Protein AF-A0A4Y7RR50-F1 (afdb_monomer)

pLDDT: mean 93.57, std 5.62, range [57.53, 97.69]

Radius of gyration: 21.19 Å; Cα contacts (8 Å, |Δi|>4): 27; chains: 1; bounding box: 46×27×54 Å

Solvent-accessible surface area (backbone atoms only — not comparable to full-atom values): 5113 Å² total; per-residue (Å²): 108,70,69,60,52,55,50,51,51,50,47,50,53,51,37,50,54,45,50,73,63,62,82,54,62,55,67,60,47,53,51,50,42,52,48,54,43,44,76,69,63,77,46,53,72,68,57,56,58,70,69,56,62,60,66,60,52,50,49,54,50,51,50,51,52,53,52,51,52,40,57,75,72,41,51,60,61,53,50,52,52,52,52,56,54,64,73,74,108

Mean predicted aligned error: 5.26 Å

InterPro domains:
  IPR004680 Citrate transporter-like domain [PF03600] (16-87)
  IPR051475 Diverse Ion Transporter [PTHR43568] (2-87)

Sequence (89 aa):
MTYQVVFASAVFLGTYLLLIADKIHRTVVALCGAMLILLAGIITQERAVSAIDFNTIGLLIGMMVIVGITRHTGVFEYLAIIISRLWRQ

Foldseek 3Di:
DVVLVVVLVVLVVVLVVCCVVVPDDNVVSVVVSVVVNPVVVSDDPVRVVVPDDPVVVVVVVVVCVVVVVCVVVCVVVVVVVVVVVVVVD

Organism: NCBI:txid258475

Structure (mmCIF, N/CA/C/O backbone):
data_AF-A0A4Y7RR50-F1
#
_entry.id   AF-A0A4Y7RR50-F1
#
loop_
_atom_site.group_PDB
_atom_site.id
_atom_site.type_symbol
_atom_site.label_atom_id
_atom_site.label_alt_id
_atom_site.label_comp_id
_atom_site.label_asym_id
_atom_site.label_entity_id
_atom_site.label_seq_id
_atom_site.pdbx_PDB_ins_code
_atom_site.Cartn_x
_atom_site.Cartn_y
_atom_site.Cartn_z
_atom_site.occupancy
_atom_site.B_iso_or_equiv
_atom_site.auth_seq_id
_atom_site.auth_comp_id
_atom_site.auth_asym_id
_atom_site.auth_atom_id
_atom_site.pdbx_PDB_model_num
ATOM 1 N N . MET A 1 1 ? 13.936 5.398 -23.758 1.00 65.50 1 MET A N 1
ATOM 2 C CA . MET A 1 1 ? 13.210 6.449 -23.015 1.00 65.50 1 MET A CA 1
ATOM 3 C C . MET A 1 1 ? 11.755 6.557 -23.453 1.00 65.50 1 MET A C 1
ATOM 5 O O . MET A 1 1 ? 10.907 6.145 -22.679 1.00 65.50 1 MET A O 1
ATOM 9 N N . THR A 1 2 ? 11.430 6.972 -24.684 1.00 85.62 2 THR A N 1
ATOM 10 C CA . THR A 1 2 ? 10.022 7.128 -25.123 1.00 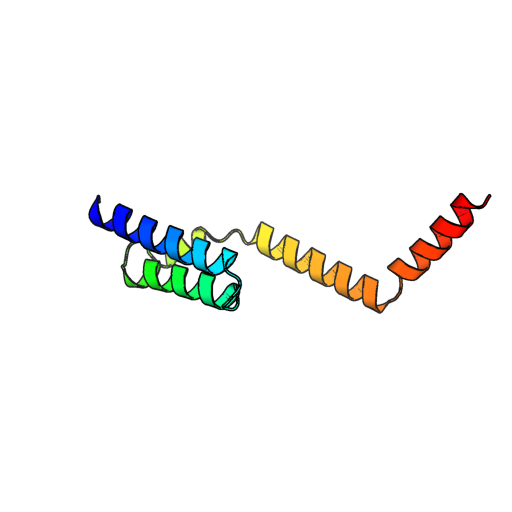85.62 2 THR A CA 1
ATOM 11 C C . THR A 1 2 ? 9.183 5.851 -24.995 1.00 85.62 2 THR A C 1
ATOM 13 O O . THR A 1 2 ? 8.09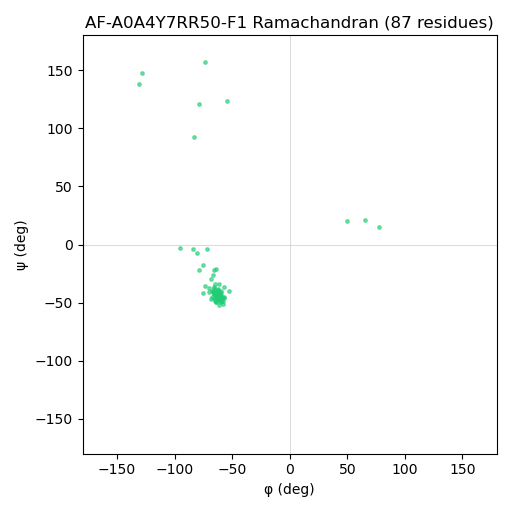2 5.894 -24.440 1.00 85.62 2 THR A O 1
ATOM 16 N N . TYR A 1 3 ? 9.708 4.694 -25.415 1.00 88.38 3 TYR A N 1
ATOM 17 C CA . TYR A 1 3 ? 8.983 3.417 -25.327 1.00 88.38 3 TYR A CA 1
ATOM 18 C C . TYR A 1 3 ? 8.655 2.991 -23.888 1.00 88.38 3 TYR A C 1
ATOM 20 O O . TYR A 1 3 ? 7.558 2.508 -23.625 1.00 88.38 3 TYR A O 1
ATOM 28 N N . GLN A 1 4 ? 9.580 3.215 -22.949 1.00 90.94 4 GLN A N 1
ATOM 29 C CA . GLN A 1 4 ? 9.362 2.913 -21.529 1.00 90.94 4 GLN A CA 1
ATOM 30 C C . GLN A 1 4 ? 8.291 3.823 -20.929 1.00 90.94 4 GLN A C 1
ATOM 32 O O . GLN A 1 4 ? 7.453 3.346 -20.172 1.00 90.94 4 GLN A O 1
ATOM 37 N N . VAL A 1 5 ? 8.286 5.109 -21.299 1.00 92.62 5 VAL A N 1
ATOM 38 C CA . VAL A 1 5 ? 7.266 6.066 -20.850 1.00 92.62 5 VAL A CA 1
ATOM 39 C C . VAL A 1 5 ? 5.891 5.663 -21.374 1.00 92.62 5 VAL A C 1
ATOM 41 O O . VAL A 1 5 ? 4.965 5.538 -20.583 1.00 92.62 5 VAL A O 1
ATOM 44 N N 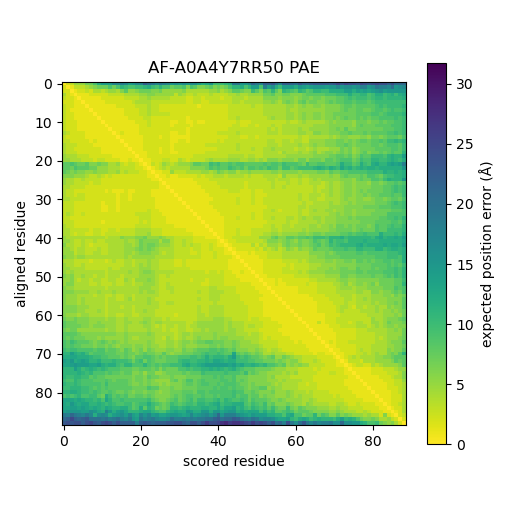. VAL A 1 6 ? 5.762 5.379 -22.674 1.00 94.94 6 VAL A N 1
ATOM 45 C CA . VAL A 1 6 ? 4.481 4.963 -23.273 1.00 94.94 6 VAL A CA 1
ATOM 46 C C . VAL A 1 6 ? 3.954 3.687 -22.616 1.00 94.94 6 VAL A C 1
ATOM 48 O O . VAL A 1 6 ? 2.781 3.627 -22.250 1.00 94.94 6 VAL A O 1
ATOM 51 N N . PHE A 1 7 ? 4.814 2.686 -22.408 1.00 94.75 7 PHE A N 1
ATOM 52 C CA . PHE A 1 7 ? 4.420 1.446 -21.744 1.00 94.75 7 PHE A CA 1
ATOM 53 C C . PHE A 1 7 ? 4.009 1.676 -20.283 1.00 94.75 7 PHE A C 1
ATOM 55 O O . PHE A 1 7 ? 2.946 1.220 -19.869 1.00 94.75 7 PHE A O 1
ATOM 62 N N . ALA A 1 8 ? 4.806 2.418 -19.508 1.00 94.38 8 ALA A N 1
ATOM 63 C CA . ALA A 1 8 ? 4.493 2.720 -18.113 1.00 94.38 8 ALA A CA 1
ATOM 64 C C . ALA A 1 8 ? 3.174 3.495 -17.982 1.00 94.38 8 ALA A C 1
ATOM 66 O O . ALA A 1 8 ? 2.347 3.164 -17.134 1.00 94.38 8 ALA A O 1
ATOM 67 N N . SER A 1 9 ? 2.938 4.478 -18.855 1.00 95.50 9 SER A N 1
ATOM 68 C CA . SER A 1 9 ? 1.680 5.222 -18.909 1.00 95.50 9 SER A CA 1
ATOM 69 C C . SER A 1 9 ? 0.495 4.325 -19.270 1.00 95.50 9 SER A C 1
ATOM 71 O O . SER A 1 9 ? -0.558 4.444 -18.648 1.00 95.50 9 SER A O 1
ATOM 73 N N . ALA A 1 10 ? 0.656 3.397 -20.218 1.00 96.56 10 ALA A N 1
ATOM 74 C CA . ALA A 1 10 ? -0.396 2.447 -20.578 1.00 96.56 10 ALA A CA 1
ATOM 75 C C . ALA A 1 10 ? -0.754 1.517 -19.406 1.00 96.56 10 ALA A C 1
ATOM 77 O O . ALA A 1 10 ? -1.934 1.344 -19.099 1.00 96.56 10 ALA A O 1
ATOM 78 N N . VAL A 1 11 ? 0.249 0.972 -18.707 1.00 96.44 11 VAL A N 1
ATOM 79 C CA . VAL A 1 11 ? 0.037 0.131 -17.516 1.00 96.44 11 VAL A CA 1
ATOM 80 C C . VAL A 1 11 ? -0.615 0.931 -16.389 1.00 96.44 11 VAL A C 1
ATOM 82 O O . VAL A 1 11 ? -1.544 0.437 -15.752 1.00 96.44 11 VAL A O 1
ATOM 85 N N . PHE A 1 12 ? -0.183 2.173 -16.160 1.00 96.00 12 PHE A N 1
ATOM 86 C CA . PHE A 1 12 ? -0.759 3.051 -15.143 1.00 96.00 12 PHE A CA 1
ATOM 87 C C . PHE A 1 12 ? -2.239 3.343 -15.413 1.00 96.00 12 PHE A C 1
ATOM 89 O O . PHE A 1 12 ? -3.082 3.106 -14.547 1.00 96.00 12 PHE A O 1
ATOM 96 N N . LEU A 1 13 ? -2.571 3.788 -16.629 1.00 97.69 13 LEU A N 1
ATOM 97 C CA . LEU A 1 13 ? -3.952 4.070 -17.021 1.00 97.69 13 LEU A CA 1
ATOM 98 C C . LEU A 1 13 ? -4.813 2.805 -16.973 1.00 97.69 13 LEU A C 1
ATOM 100 O O . LEU A 1 13 ? -5.912 2.843 -16.429 1.00 97.69 13 LEU A O 1
ATOM 104 N N . GLY A 1 14 ? -4.306 1.673 -17.468 1.00 97.12 14 GLY A N 1
ATOM 105 C CA . GLY A 1 14 ? -5.009 0.392 -17.407 1.00 97.12 14 GLY A CA 1
ATOM 106 C C . GLY A 1 14 ? -5.300 -0.049 -15.971 1.00 97.12 14 GLY A C 1
ATOM 107 O O . GLY A 1 14 ? -6.435 -0.392 -15.647 1.00 97.12 14 GLY A O 1
ATOM 108 N N . THR A 1 15 ? -4.305 0.033 -15.085 1.00 96.38 15 THR A N 1
ATOM 109 C CA . THR A 1 15 ? -4.460 -0.288 -13.656 1.00 96.38 15 THR A CA 1
ATOM 110 C C . THR A 1 15 ? -5.496 0.629 -13.005 1.00 96.38 15 THR A C 1
ATOM 112 O O . THR A 1 15 ? -6.378 0.155 -12.294 1.00 96.38 15 THR A O 1
ATOM 115 N N . TYR A 1 16 ? -5.444 1.933 -13.285 1.00 96.25 16 TYR A N 1
ATOM 116 C CA . TYR A 1 16 ? -6.377 2.910 -12.724 1.00 96.25 16 TYR A CA 1
ATOM 117 C C . TYR A 1 16 ? -7.819 2.702 -13.213 1.00 96.25 16 TYR A C 1
ATOM 119 O O . TYR A 1 16 ? -8.752 2.722 -12.411 1.00 96.25 16 TYR A O 1
ATOM 127 N N . LEU A 1 17 ? -8.008 2.418 -14.505 1.00 97.19 17 LEU A N 1
ATOM 128 C CA . LEU A 1 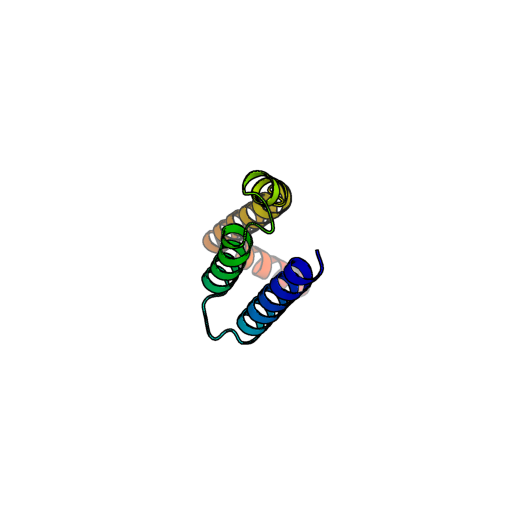17 ? -9.320 2.079 -15.064 1.00 97.19 17 LEU A CA 1
ATOM 129 C C . LEU A 1 17 ? -9.897 0.812 -14.421 1.00 97.19 17 LEU A C 1
ATOM 131 O O . LEU A 1 17 ? -11.081 0.783 -14.092 1.00 97.19 17 LEU A O 1
ATOM 135 N N . LEU A 1 18 ? -9.071 -0.214 -14.195 1.00 96.19 18 LEU A N 1
ATOM 136 C CA . LEU A 1 18 ? -9.492 -1.437 -13.509 1.00 96.19 18 LEU A CA 1
ATOM 137 C C . LEU A 1 18 ? -9.853 -1.191 -12.036 1.00 96.19 18 LEU A C 1
ATOM 139 O O . LEU A 1 18 ? -10.811 -1.789 -11.549 1.00 96.19 18 LEU A O 1
ATOM 143 N N . LEU A 1 19 ? -9.133 -0.301 -11.342 1.00 95.38 19 LEU A N 1
ATOM 144 C CA . LEU A 1 19 ? -9.457 0.098 -9.968 1.00 95.38 19 LEU A CA 1
ATOM 145 C C . LEU A 1 19 ? -10.802 0.828 -9.883 1.00 95.38 19 LEU A C 1
ATOM 147 O O . LEU A 1 19 ? -11.580 0.549 -8.976 1.00 95.38 19 LEU A O 1
ATOM 151 N N . ILE A 1 20 ? -11.089 1.734 -10.824 1.00 96.31 20 ILE A N 1
ATOM 152 C CA . ILE A 1 20 ? -12.368 2.462 -10.868 1.00 96.31 20 ILE A CA 1
ATOM 153 C C . ILE A 1 20 ? -13.520 1.536 -11.259 1.00 96.31 20 ILE A C 1
ATOM 155 O O . ILE A 1 20 ? -14.623 1.676 -10.738 1.00 96.31 20 ILE A O 1
ATOM 159 N N . ALA A 1 21 ? -13.278 0.589 -12.168 1.00 95.38 21 ALA A N 1
ATOM 160 C CA . ALA A 1 21 ? -14.299 -0.354 -12.605 1.00 95.38 21 ALA A CA 1
ATOM 161 C C . ALA A 1 21 ? -14.784 -1.283 -11.475 1.00 95.38 21 ALA A C 1
ATOM 163 O O . ALA A 1 21 ? -15.852 -1.874 -11.617 1.00 95.38 21 ALA A O 1
ATOM 164 N N . ASP A 1 22 ? -13.993 -1.448 -10.407 1.00 92.12 22 ASP A N 1
ATOM 165 C CA . ASP A 1 22 ? -14.269 -2.257 -9.204 1.00 92.12 22 ASP A CA 1
ATOM 166 C C . ASP A 1 22 ? -14.738 -3.701 -9.490 1.00 92.12 22 ASP A C 1
ATOM 168 O O . ASP A 1 22 ? -15.330 -4.369 -8.646 1.00 92.12 22 ASP A O 1
ATOM 172 N N . LYS A 1 23 ? -14.461 -4.213 -10.700 1.00 91.56 23 LYS A N 1
ATOM 173 C CA . LYS A 1 23 ? -14.825 -5.576 -11.126 1.00 91.56 23 LYS A CA 1
ATOM 174 C C . LYS A 1 23 ? -13.882 -6.645 -10.580 1.00 91.56 23 LYS A C 1
ATOM 176 O O . LYS A 1 23 ? -14.240 -7.818 -10.551 1.00 91.56 23 LYS A O 1
ATOM 181 N N . ILE A 1 24 ? -12.663 -6.258 -10.211 1.00 93.44 24 ILE A N 1
ATOM 182 C CA . ILE A 1 24 ? -11.602 -7.140 -9.714 1.00 93.44 24 ILE A CA 1
ATOM 183 C C . ILE A 1 24 ? -11.094 -6.561 -8.393 1.00 93.44 24 ILE A C 1
ATOM 185 O O . ILE A 1 24 ? -11.066 -5.345 -8.212 1.00 93.44 24 ILE A O 1
ATOM 189 N N . HIS A 1 25 ? -10.666 -7.427 -7.472 1.00 95.56 25 HIS A N 1
ATOM 190 C CA . HIS A 1 25 ? -10.145 -7.013 -6.172 1.00 95.56 25 HIS A CA 1
ATOM 191 C C . HIS A 1 25 ? -8.993 -6.009 -6.326 1.00 95.56 25 HIS A C 1
ATOM 193 O O . HIS A 1 25 ? -7.970 -6.309 -6.947 1.00 95.56 25 HIS A O 1
ATOM 199 N N . ARG A 1 26 ? -9.138 -4.830 -5.712 1.00 95.00 26 ARG A N 1
ATOM 200 C CA . ARG A 1 26 ? -8.216 -3.691 -5.869 1.00 95.00 26 ARG A CA 1
ATOM 201 C C . ARG A 1 26 ? -6.758 -4.059 -5.596 1.00 95.00 26 ARG A C 1
ATOM 203 O O . ARG A 1 26 ? -5.869 -3.661 -6.341 1.00 95.00 26 ARG A O 1
ATOM 210 N N . THR A 1 27 ? -6.519 -4.891 -4.580 1.00 95.25 27 THR A N 1
ATOM 211 C CA . THR A 1 27 ? -5.182 -5.415 -4.251 1.00 95.25 27 THR A CA 1
ATOM 212 C C . THR A 1 27 ? -4.566 -6.214 -5.396 1.00 95.25 27 THR A C 1
ATOM 214 O O . THR A 1 27 ? -3.399 -6.018 -5.710 1.00 95.25 27 THR A O 1
ATOM 217 N N . VAL A 1 28 ? -5.340 -7.089 -6.047 1.00 96.31 28 VAL A N 1
ATOM 218 C CA . VAL A 1 28 ? -4.845 -7.917 -7.157 1.00 96.31 28 VAL A CA 1
ATOM 219 C C . VAL A 1 28 ? -4.484 -7.028 -8.342 1.00 96.31 28 VAL A C 1
ATOM 221 O O . VAL A 1 28 ? -3.393 -7.150 -8.885 1.00 96.31 28 VAL A O 1
ATOM 224 N N . VAL A 1 29 ? -5.355 -6.075 -8.683 1.00 97.00 29 VAL A N 1
ATOM 225 C CA . VAL A 1 29 ? -5.116 -5.108 -9.766 1.00 97.00 29 VAL A CA 1
ATOM 226 C C . VAL A 1 29 ? -3.836 -4.303 -9.519 1.00 97.00 29 VAL A C 1
ATOM 228 O O . VAL A 1 29 ? -2.981 -4.224 -10.401 1.00 9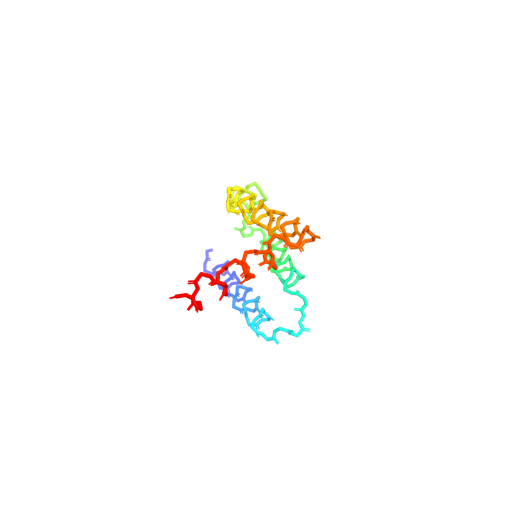7.00 29 VAL A O 1
ATOM 231 N N . ALA A 1 30 ? -3.669 -3.755 -8.311 1.00 95.31 30 ALA A N 1
ATOM 232 C CA . ALA A 1 30 ? -2.494 -2.969 -7.944 1.00 95.31 30 ALA A CA 1
ATOM 233 C C . ALA A 1 30 ? -1.194 -3.794 -7.995 1.00 95.31 30 ALA A C 1
ATOM 235 O O . ALA A 1 30 ? -0.195 -3.334 -8.550 1.00 95.31 30 ALA A O 1
ATOM 236 N N . LEU A 1 31 ? -1.210 -5.025 -7.466 1.00 95.56 31 LEU A N 1
ATOM 237 C CA . LEU A 1 31 ? -0.043 -5.912 -7.477 1.00 95.56 31 LEU A CA 1
ATOM 238 C C . LEU A 1 31 ? 0.322 -6.370 -8.893 1.00 95.56 31 LEU A C 1
ATOM 240 O O . LEU A 1 31 ? 1.502 -6.379 -9.236 1.00 95.56 31 LEU A O 1
ATOM 244 N N . CYS A 1 32 ? -0.662 -6.689 -9.738 1.00 96.56 32 CYS A N 1
ATOM 245 C CA . CYS A 1 32 ? -0.418 -7.016 -11.142 1.00 96.56 32 CYS A CA 1
ATOM 246 C C . CYS A 1 32 ? 0.211 -5.836 -11.896 1.00 96.56 32 CYS A C 1
ATOM 248 O O . CYS A 1 32 ? 1.201 -6.028 -12.599 1.00 96.56 32 CYS A O 1
ATOM 250 N N . GLY A 1 33 ? -0.307 -4.616 -11.716 1.00 95.44 33 GLY A N 1
ATOM 251 C CA . GLY A 1 33 ? 0.272 -3.409 -12.315 1.00 95.44 33 GLY A CA 1
ATOM 252 C C . GLY A 1 33 ? 1.728 -3.189 -11.891 1.00 95.44 33 GLY A C 1
ATOM 253 O O . GLY A 1 33 ? 2.596 -2.983 -12.740 1.00 95.44 33 GLY A O 1
ATOM 254 N N . ALA A 1 34 ? 2.023 -3.317 -10.593 1.00 94.62 34 ALA A N 1
ATOM 255 C CA . ALA A 1 34 ? 3.387 -3.220 -10.070 1.00 94.62 34 ALA A CA 1
ATOM 256 C C . ALA A 1 34 ? 4.312 -4.315 -10.635 1.00 94.62 34 ALA A C 1
ATOM 258 O O . ALA A 1 34 ? 5.436 -4.026 -11.049 1.00 94.62 34 ALA A O 1
ATOM 259 N N . MET A 1 35 ? 3.831 -5.560 -10.710 1.00 95.19 35 MET A N 1
ATOM 260 C CA . MET A 1 35 ? 4.585 -6.689 -11.257 1.00 95.19 35 MET A CA 1
ATOM 261 C C . MET A 1 35 ? 4.933 -6.483 -12.736 1.00 95.19 35 MET A C 1
ATOM 263 O O . MET A 1 35 ? 6.066 -6.742 -13.130 1.00 95.19 35 MET A O 1
ATOM 267 N N . LEU A 1 36 ? 4.005 -5.963 -13.547 1.00 95.94 36 LEU A N 1
ATOM 268 C CA . LEU A 1 36 ? 4.258 -5.657 -14.960 1.00 95.94 36 LEU A CA 1
ATOM 269 C C . LEU A 1 36 ? 5.367 -4.610 -15.136 1.00 95.94 36 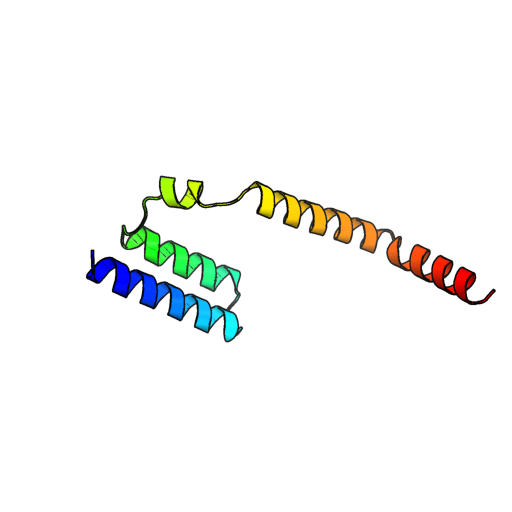LEU A C 1
ATOM 271 O O . LEU A 1 36 ? 6.223 -4.768 -16.005 1.00 95.94 36 LEU A O 1
ATOM 275 N N . ILE A 1 37 ? 5.387 -3.569 -14.299 1.00 95.50 37 ILE A N 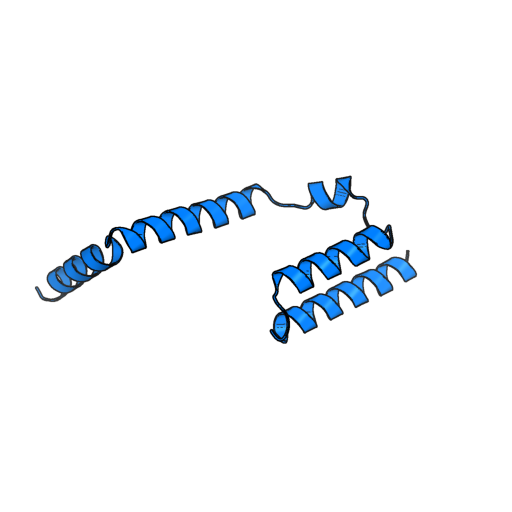1
ATOM 276 C CA . ILE A 1 37 ? 6.432 -2.531 -14.321 1.00 95.50 37 ILE A CA 1
ATOM 277 C C . ILE A 1 37 ? 7.804 -3.102 -13.934 1.00 95.50 37 ILE A C 1
ATOM 279 O O . ILE A 1 37 ? 8.808 -2.764 -14.569 1.00 95.50 37 ILE A O 1
ATOM 283 N N . LEU A 1 38 ? 7.849 -3.977 -12.923 1.00 94.19 38 LEU A N 1
ATOM 284 C CA . LEU A 1 38 ? 9.079 -4.632 -12.471 1.00 94.19 38 LEU A CA 1
ATOM 285 C C . LEU A 1 38 ? 9.625 -5.618 -13.511 1.00 94.19 38 LEU A C 1
ATOM 287 O O . LEU A 1 38 ? 10.809 -5.569 -13.833 1.00 94.19 38 LEU A O 1
ATOM 291 N N . LEU A 1 39 ? 8.769 -6.477 -14.077 1.00 93.69 39 LEU A N 1
ATOM 292 C CA . LEU A 1 39 ? 9.166 -7.451 -15.103 1.00 93.69 39 LEU A CA 1
ATOM 293 C C . LEU A 1 39 ? 9.633 -6.777 -16.396 1.00 93.69 39 LEU A C 1
ATOM 295 O O . LEU A 1 39 ? 10.547 -7.269 -17.050 1.00 93.69 39 LEU A O 1
ATOM 299 N N . ALA A 1 40 ? 9.046 -5.630 -16.747 1.00 92.19 40 ALA A N 1
ATOM 300 C CA . ALA A 1 40 ? 9.495 -4.821 -17.875 1.00 92.19 40 ALA A CA 1
ATOM 301 C C . ALA A 1 40 ? 10.838 -4.101 -17.617 1.00 92.19 40 ALA A C 1
ATOM 303 O O . ALA A 1 40 ? 11.345 -3.421 -18.510 1.00 92.19 40 ALA A O 1
ATOM 304 N N . GLY A 1 41 ? 11.412 -4.208 -16.410 1.00 90.69 41 GLY A N 1
ATOM 305 C CA . GLY A 1 41 ? 12.689 -3.589 -16.047 1.00 90.69 41 GLY A CA 1
ATOM 306 C C . GLY A 1 41 ? 12.657 -2.059 -16.050 1.00 90.69 41 GLY A C 1
ATOM 307 O O . GLY A 1 41 ? 13.699 -1.419 -16.182 1.00 90.69 41 GLY A O 1
ATOM 308 N N . ILE A 1 42 ? 11.468 -1.455 -15.946 1.00 90.81 42 ILE A N 1
ATOM 309 C CA . ILE A 1 42 ? 11.295 0.006 -15.993 1.00 90.81 42 ILE A CA 1
ATOM 310 C C . ILE A 1 42 ? 11.783 0.641 -14.689 1.00 90.81 42 ILE A C 1
ATOM 312 O O . ILE A 1 42 ? 12.361 1.728 -14.700 1.00 90.81 42 ILE A O 1
ATOM 316 N N . ILE A 1 43 ? 11.572 -0.051 -13.569 1.00 91.69 43 ILE A N 1
ATOM 317 C CA . ILE A 1 43 ? 12.060 0.322 -12.241 1.00 91.69 43 ILE A CA 1
ATOM 318 C C . ILE A 1 43 ? 12.730 -0.913 -11.632 1.00 91.69 43 ILE A C 1
ATOM 320 O O . ILE A 1 43 ? 12.216 -2.022 -11.772 1.00 91.69 43 ILE A O 1
ATOM 324 N N . THR A 1 44 ? 13.876 -0.735 -10.967 1.00 92.75 44 THR A N 1
ATOM 325 C CA . THR A 1 44 ? 14.532 -1.833 -10.240 1.00 92.75 44 THR A CA 1
ATOM 326 C C . THR A 1 44 ? 13.774 -2.164 -8.960 1.00 92.75 44 THR A C 1
ATOM 328 O O . THR A 1 44 ? 13.069 -1.320 -8.401 1.00 92.75 44 THR A O 1
ATOM 331 N N . GLN A 1 45 ? 13.941 -3.385 -8.458 1.00 91.25 45 GLN A N 1
ATOM 332 C CA . GLN A 1 45 ? 13.286 -3.806 -7.224 1.00 91.25 45 GLN A CA 1
ATOM 333 C C . GLN A 1 45 ? 13.681 -2.920 -6.033 1.00 91.25 45 GLN A C 1
ATOM 335 O O . GLN A 1 45 ? 12.802 -2.540 -5.261 1.00 91.25 45 GLN A O 1
ATOM 340 N N . GLU A 1 46 ? 14.953 -2.517 -5.905 1.00 93.31 46 GLU A N 1
ATOM 341 C CA . GLU A 1 46 ? 15.368 -1.639 -4.801 1.00 93.31 46 GLU A CA 1
ATOM 342 C C . GLU A 1 46 ? 14.666 -0.282 -4.879 1.00 93.31 46 GLU A C 1
ATOM 344 O O . GLU A 1 46 ? 14.174 0.221 -3.869 1.00 93.31 46 GLU A O 1
ATOM 349 N N . ARG A 1 47 ? 14.558 0.292 -6.086 1.00 93.19 47 ARG A N 1
ATOM 350 C CA . ARG A 1 47 ? 13.858 1.566 -6.289 1.00 93.19 47 ARG A CA 1
ATOM 351 C C . ARG A 1 47 ? 12.370 1.447 -5.987 1.00 93.19 47 ARG A C 1
ATOM 353 O O . ARG A 1 47 ? 11.822 2.331 -5.334 1.00 93.19 47 ARG A O 1
ATOM 360 N N . ALA A 1 48 ? 11.730 0.361 -6.412 1.00 92.00 48 ALA A N 1
ATOM 361 C CA . ALA A 1 48 ? 10.320 0.120 -6.130 1.00 92.00 48 ALA A CA 1
ATOM 362 C C . ALA A 1 48 ? 10.050 0.002 -4.624 1.00 92.00 48 ALA A C 1
ATOM 364 O O . ALA A 1 48 ? 9.113 0.621 -4.132 1.00 92.00 48 ALA A O 1
ATOM 365 N N . VAL A 1 49 ? 10.899 -0.718 -3.881 1.00 93.31 49 VAL A N 1
ATOM 366 C CA . VAL A 1 49 ? 10.785 -0.827 -2.416 1.00 93.31 49 VAL A CA 1
ATOM 367 C C . VAL A 1 49 ? 11.059 0.515 -1.739 1.00 93.31 49 VAL A C 1
ATOM 369 O O . VAL A 1 49 ? 10.331 0.892 -0.827 1.00 93.31 49 VAL A O 1
ATOM 372 N N . SER A 1 50 ? 12.051 1.276 -2.209 1.00 93.94 50 SER A N 1
ATOM 373 C CA . SER A 1 50 ? 12.347 2.609 -1.662 1.00 93.94 50 SER A CA 1
ATOM 374 C C . SER A 1 50 ? 11.231 3.633 -1.898 1.00 93.94 50 SER A C 1
ATOM 376 O O . SER A 1 50 ? 11.146 4.618 -1.172 1.00 93.94 50 SER A O 1
ATOM 378 N N . ALA A 1 51 ? 10.369 3.403 -2.894 1.00 92.31 51 ALA A N 1
ATOM 379 C CA . ALA A 1 51 ? 9.216 4.251 -3.178 1.00 92.31 51 ALA A CA 1
ATOM 380 C C . ALA A 1 51 ? 8.011 3.961 -2.259 1.00 92.31 51 ALA A C 1
ATOM 382 O O . ALA A 1 51 ? 7.021 4.691 -2.311 1.00 92.31 51 ALA A O 1
ATOM 383 N N . ILE A 1 52 ? 8.066 2.906 -1.437 1.00 94.06 52 ILE A N 1
ATOM 384 C CA . ILE A 1 52 ? 7.003 2.569 -0.486 1.00 94.06 52 ILE A CA 1
ATOM 385 C C . ILE A 1 52 ? 7.109 3.482 0.739 1.00 94.06 52 ILE A C 1
ATOM 387 O O . ILE A 1 52 ? 8.100 3.455 1.469 1.00 94.06 52 ILE A O 1
ATOM 391 N N . ASP A 1 53 ? 6.050 4.246 1.012 1.00 96.06 53 ASP A N 1
ATOM 392 C CA . ASP A 1 53 ? 5.937 5.037 2.237 1.00 96.06 53 ASP A CA 1
ATOM 393 C C . ASP A 1 53 ? 5.418 4.180 3.405 1.00 96.06 53 ASP A C 1
ATOM 395 O O . ASP A 1 53 ? 4.212 4.029 3.636 1.00 96.06 53 ASP A O 1
ATOM 399 N N . PHE A 1 54 ? 6.361 3.621 4.163 1.00 95.62 54 PHE A N 1
ATOM 400 C CA . PHE A 1 54 ? 6.069 2.818 5.349 1.00 95.62 54 PHE A CA 1
ATOM 401 C C . PHE A 1 54 ? 5.446 3.621 6.495 1.00 95.62 54 PHE A C 1
ATOM 403 O O . PHE A 1 54 ? 4.705 3.037 7.285 1.00 95.62 54 PHE A O 1
ATOM 410 N N . ASN A 1 55 ? 5.689 4.933 6.585 1.00 96.81 55 ASN A N 1
ATOM 411 C CA . ASN A 1 55 ? 5.070 5.759 7.622 1.00 96.81 55 ASN A CA 1
ATOM 412 C C . ASN A 1 55 ? 3.565 5.860 7.378 1.00 96.81 55 ASN A C 1
ATOM 414 O O . ASN A 1 55 ? 2.776 5.647 8.297 1.00 96.81 55 ASN A O 1
ATOM 418 N N . THR A 1 56 ? 3.163 6.106 6.129 1.00 96.75 56 THR A N 1
ATOM 419 C CA . THR A 1 56 ? 1.746 6.158 5.752 1.00 96.75 56 THR A CA 1
ATOM 420 C C . THR A 1 56 ? 1.071 4.797 5.929 1.00 96.75 56 THR A C 1
ATOM 422 O O . THR A 1 56 ? 0.012 4.718 6.549 1.00 96.75 56 THR A O 1
ATOM 425 N N . ILE A 1 57 ? 1.685 3.703 5.461 1.00 96.38 57 ILE A N 1
ATOM 426 C CA . ILE A 1 57 ? 1.128 2.349 5.647 1.00 96.38 57 ILE A CA 1
ATOM 427 C C . ILE A 1 57 ? 0.991 2.015 7.138 1.00 96.38 57 ILE A C 1
ATOM 429 O O . ILE A 1 57 ? -0.066 1.557 7.568 1.00 96.38 57 ILE A O 1
ATOM 433 N N . GLY A 1 58 ? 2.029 2.281 7.934 1.00 97.06 58 GLY A N 1
ATOM 434 C CA . GLY A 1 58 ? 2.019 2.054 9.377 1.00 97.06 58 GLY A CA 1
ATOM 435 C C . GLY A 1 58 ? 0.938 2.866 10.091 1.00 97.06 58 GLY A C 1
ATOM 436 O O . GLY A 1 58 ? 0.213 2.321 10.921 1.00 97.06 58 GLY A O 1
ATOM 437 N N . LEU A 1 59 ? 0.767 4.139 9.720 1.00 97.44 59 LEU A N 1
ATOM 438 C CA . LEU A 1 59 ? -0.282 5.008 10.254 1.00 97.44 59 LEU A CA 1
ATOM 439 C C . LEU A 1 59 ? -1.684 4.477 9.928 1.00 97.44 59 LEU A C 1
ATOM 441 O O . LEU A 1 59 ? -2.534 4.411 10.816 1.00 97.44 59 LEU A O 1
ATOM 445 N N . LEU A 1 60 ? -1.925 4.077 8.675 1.00 97.19 60 LEU A N 1
ATOM 446 C CA . LEU A 1 60 ? -3.213 3.528 8.246 1.00 97.19 60 LEU A CA 1
ATOM 447 C C . LEU A 1 60 ? -3.531 2.221 8.979 1.00 97.19 60 LEU A C 1
ATOM 449 O O . LEU A 1 60 ? -4.638 2.063 9.491 1.00 97.19 60 LEU A O 1
ATOM 453 N N . ILE A 1 61 ? -2.554 1.316 9.093 1.00 97.50 61 ILE A N 1
ATOM 454 C CA . ILE A 1 61 ? -2.707 0.070 9.856 1.00 97.50 61 ILE A CA 1
ATOM 455 C C . ILE A 1 61 ? -3.014 0.384 11.322 1.00 97.50 61 ILE A C 1
ATOM 457 O O . ILE A 1 61 ? -3.975 -0.153 11.870 1.00 97.50 61 ILE A O 1
ATOM 461 N N . GLY A 1 62 ? -2.248 1.279 11.950 1.00 97.00 62 GLY A N 1
ATOM 462 C CA . GLY A 1 62 ? -2.460 1.682 13.340 1.00 97.00 62 GLY A CA 1
ATOM 463 C C . GLY A 1 62 ? -3.861 2.245 13.575 1.00 97.00 62 GLY A C 1
ATOM 464 O O . GLY A 1 62 ? -4.550 1.820 14.502 1.00 97.00 62 GLY A O 1
ATOM 465 N N . MET A 1 63 ? -4.327 3.133 12.691 1.00 97.06 63 MET A N 1
ATOM 466 C CA . MET A 1 63 ? -5.687 3.672 12.735 1.00 97.06 63 MET A CA 1
ATOM 467 C C . MET A 1 63 ? -6.738 2.561 12.621 1.00 97.06 63 MET A C 1
ATOM 469 O O . MET A 1 63 ? -7.671 2.524 13.421 1.00 97.06 63 MET A O 1
ATOM 473 N N . MET A 1 64 ? -6.585 1.632 11.673 1.00 96.56 64 MET A N 1
ATOM 474 C CA . MET A 1 64 ? -7.537 0.532 11.488 1.00 96.56 64 MET A CA 1
ATOM 475 C C . MET A 1 64 ? -7.572 -0.415 12.692 1.00 96.56 64 MET A C 1
ATOM 477 O O . MET A 1 64 ? -8.657 -0.830 13.098 1.00 96.56 64 MET A O 1
ATOM 481 N N . VAL A 1 65 ? -6.421 -0.717 13.301 1.00 96.31 65 VAL A N 1
ATOM 482 C CA . VAL A 1 65 ? -6.340 -1.544 14.516 1.00 96.31 65 VAL A CA 1
ATOM 483 C C . VAL A 1 65 ? -7.042 -0.858 15.690 1.00 96.31 65 VAL A C 1
ATOM 485 O O . VAL A 1 65 ? -7.898 -1.474 16.326 1.00 96.31 65 VAL A O 1
ATOM 488 N N . ILE A 1 66 ? -6.744 0.421 15.951 1.00 95.94 66 ILE A N 1
ATOM 489 C CA . ILE A 1 66 ? -7.376 1.188 17.039 1.00 95.94 66 ILE A CA 1
ATOM 490 C C . ILE A 1 66 ? -8.893 1.257 16.838 1.00 95.94 66 ILE A C 1
ATOM 492 O O . ILE A 1 66 ? -9.647 0.963 17.768 1.00 95.94 66 ILE A O 1
ATOM 496 N N . VAL A 1 67 ? -9.352 1.603 15.631 1.00 94.69 67 VAL A N 1
ATOM 497 C CA . VAL A 1 67 ? -10.784 1.677 15.300 1.00 94.69 67 VAL A CA 1
ATOM 498 C C . VAL A 1 67 ? -11.447 0.307 15.445 1.00 94.69 67 VAL A C 1
ATOM 500 O O . VAL A 1 67 ? -12.537 0.217 16.009 1.00 94.69 67 VAL A O 1
ATOM 503 N N . GLY A 1 68 ? -10.787 -0.762 14.994 1.00 94.62 68 GLY A N 1
ATOM 504 C CA . GLY A 1 68 ? -11.282 -2.132 15.112 1.00 94.62 68 GLY A CA 1
ATOM 505 C C . GLY A 1 68 ? -11.514 -2.545 16.565 1.00 94.62 68 GLY A C 1
ATOM 506 O O . GLY A 1 68 ? -12.606 -2.996 16.908 1.00 94.62 68 GLY A O 1
ATOM 507 N N . ILE A 1 69 ? -10.526 -2.327 17.438 1.00 94.31 69 ILE A N 1
ATOM 508 C CA . ILE A 1 69 ? -10.630 -2.662 18.867 1.00 94.31 69 ILE A CA 1
ATOM 509 C C . ILE A 1 69 ? -11.706 -1.809 19.547 1.00 94.31 69 ILE A C 1
ATOM 511 O O . ILE A 1 69 ? -12.580 -2.348 20.218 1.00 94.31 69 ILE A O 1
ATOM 515 N N . THR A 1 70 ? -11.675 -0.491 19.329 1.00 93.94 70 THR A N 1
ATOM 516 C CA . THR A 1 70 ? -12.631 0.478 19.902 1.00 93.94 70 THR A CA 1
ATOM 517 C C . THR A 1 70 ? -14.080 0.138 19.542 1.00 93.94 70 THR A C 1
ATOM 519 O O . THR A 1 70 ? -14.986 0.288 20.361 1.00 93.94 70 THR A O 1
ATOM 522 N N . ARG A 1 71 ? -14.306 -0.366 18.324 1.00 92.38 71 ARG A N 1
ATOM 523 C CA . ARG A 1 71 ? -15.619 -0.839 17.881 1.00 92.38 71 ARG A CA 1
ATOM 524 C C . ARG A 1 71 ? -16.038 -2.134 18.576 1.00 92.38 71 ARG A C 1
ATOM 526 O O . ARG A 1 71 ? -17.194 -2.262 18.953 1.00 92.38 71 ARG A O 1
ATOM 533 N N . HIS A 1 72 ? -15.126 -3.086 18.763 1.00 91.69 72 HIS A N 1
ATOM 534 C CA . HIS A 1 72 ? -15.443 -4.345 19.446 1.00 91.69 72 HIS A CA 1
ATOM 535 C C . HIS A 1 72 ? -15.740 -4.171 20.941 1.00 91.69 72 HIS A C 1
ATOM 537 O O . HIS A 1 72 ? -16.523 -4.939 21.493 1.00 91.69 72 HIS A O 1
ATOM 543 N N . THR A 1 73 ? -15.139 -3.176 21.594 1.00 92.88 73 THR A N 1
ATOM 544 C CA . THR A 1 73 ? -15.342 -2.897 23.025 1.00 92.88 73 THR A CA 1
ATOM 545 C C . THR A 1 73 ? -16.575 -2.038 23.322 1.00 92.88 73 THR A C 1
ATOM 547 O O . THR A 1 73 ? -16.887 -1.822 24.491 1.00 92.88 73 THR A O 1
ATOM 550 N N . GLY A 1 74 ? -17.295 -1.556 22.302 1.00 90.00 74 GLY A N 1
ATOM 551 C CA . GLY A 1 74 ? -18.509 -0.752 22.480 1.00 90.00 74 GLY A CA 1
ATOM 552 C C . GLY A 1 74 ? -18.249 0.712 22.854 1.00 90.00 74 GLY A C 1
ATOM 553 O O . GLY A 1 74 ? -19.144 1.404 23.344 1.00 90.00 74 GLY A O 1
ATOM 554 N N . VAL A 1 75 ? -17.015 1.201 22.679 1.00 93.56 75 VAL A N 1
ATOM 555 C CA . VAL A 1 75 ? -16.639 2.573 23.059 1.00 93.56 75 VAL A CA 1
ATOM 556 C C . VAL A 1 75 ? -17.386 3.602 22.209 1.00 93.56 75 VAL A C 1
ATOM 558 O O . VAL A 1 75 ? -17.813 4.629 22.735 1.00 93.56 75 VAL A O 1
ATOM 561 N N . PHE A 1 76 ? -17.596 3.328 20.918 1.00 92.00 76 PHE A N 1
ATOM 562 C CA . PHE A 1 76 ? -18.368 4.221 20.049 1.00 92.00 76 PHE A CA 1
ATOM 563 C C . PHE A 1 76 ? -19.839 4.303 20.478 1.00 92.00 76 PHE A C 1
ATOM 565 O O . PHE A 1 76 ? -20.402 5.396 20.528 1.00 92.00 76 PHE A 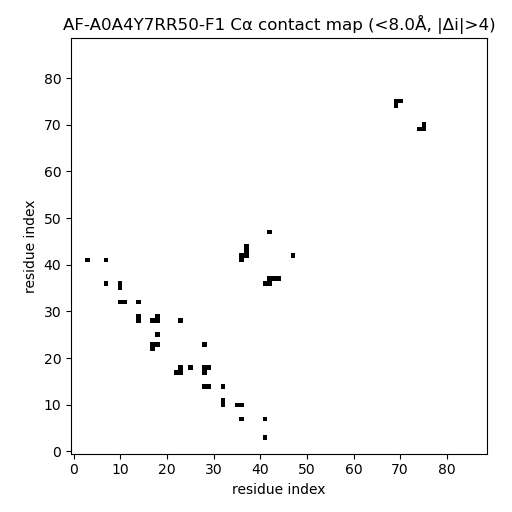O 1
ATOM 572 N N . GLU A 1 77 ? -20.442 3.179 20.860 1.00 93.12 77 GLU A N 1
ATOM 573 C CA . GLU A 1 77 ? -21.806 3.100 21.379 1.00 93.12 77 GLU A CA 1
ATOM 574 C C . GLU A 1 77 ? -21.941 3.848 22.712 1.00 93.12 77 GLU A C 1
ATOM 576 O O . GLU A 1 77 ? -22.881 4.622 22.901 1.00 93.12 77 GLU A O 1
ATOM 581 N N . TYR A 1 78 ? -20.977 3.681 23.620 1.00 94.31 78 TYR A N 1
ATOM 582 C CA . TYR A 1 78 ? -20.948 4.402 24.892 1.00 94.31 78 TYR A CA 1
ATOM 583 C C . TYR A 1 78 ? -20.862 5.923 24.692 1.00 94.31 78 TYR A C 1
ATOM 585 O O . TYR A 1 78 ? -21.639 6.676 25.286 1.00 94.31 78 TYR A O 1
ATOM 593 N N . LEU A 1 79 ? -19.971 6.382 23.807 1.00 94.62 79 LEU A N 1
ATOM 594 C CA . LEU A 1 79 ? -19.845 7.800 23.461 1.00 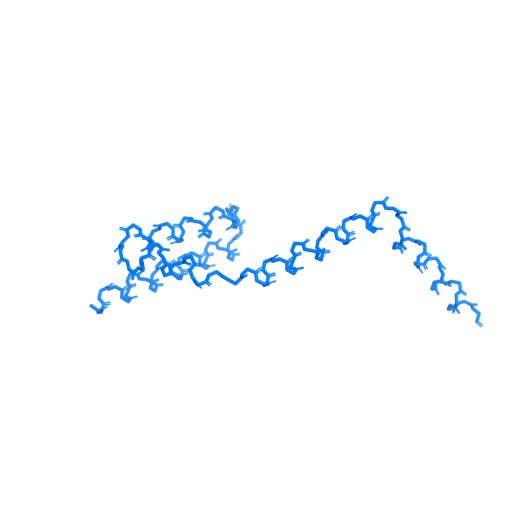94.62 79 LEU A CA 1
ATOM 595 C C . LEU A 1 79 ? -21.126 8.350 22.820 1.00 94.62 79 LEU A C 1
ATOM 597 O O . LEU A 1 79 ? -21.556 9.447 23.174 1.00 94.62 79 LEU A O 1
ATOM 601 N N . ALA A 1 80 ? -21.776 7.587 21.937 1.00 94.62 80 ALA A N 1
ATOM 602 C CA . ALA A 1 80 ? -23.042 7.984 21.324 1.00 94.62 80 ALA A CA 1
ATOM 603 C C . ALA A 1 80 ? -24.142 8.210 22.377 1.00 94.62 80 ALA A C 1
ATOM 605 O O . ALA A 1 80 ? -24.859 9.212 22.321 1.00 94.62 80 ALA A O 1
ATOM 606 N N . ILE A 1 81 ? -24.234 7.334 23.386 1.00 95.44 81 ILE A N 1
ATOM 607 C CA . ILE A 1 81 ? -25.179 7.500 24.499 1.00 95.44 81 ILE A CA 1
ATOM 608 C C . ILE A 1 81 ? -24.852 8.765 25.301 1.00 95.44 81 ILE A C 1
ATOM 610 O O . ILE A 1 81 ? -25.763 9.546 25.580 1.00 95.44 81 ILE A O 1
ATOM 614 N N . ILE A 1 82 ? -23.581 9.005 25.644 1.00 96.06 82 ILE A N 1
ATOM 615 C CA . ILE A 1 82 ? -23.173 10.211 26.387 1.00 96.06 82 ILE A CA 1
ATOM 616 C C . ILE A 1 82 ? -23.578 11.476 25.634 1.00 96.06 82 ILE A C 1
ATOM 618 O O . ILE A 1 82 ? -24.238 12.342 26.207 1.00 96.06 82 ILE A O 1
ATOM 622 N N . ILE A 1 83 ? -23.220 11.568 24.353 1.00 96.38 83 ILE A N 1
ATOM 623 C CA . ILE A 1 83 ? -23.508 12.745 23.531 1.00 96.38 83 ILE A CA 1
ATOM 624 C C . ILE A 1 83 ? -25.023 12.957 23.434 1.00 96.38 83 ILE A C 1
ATOM 626 O O . ILE A 1 83 ? -25.489 14.081 23.605 1.00 96.38 83 ILE A O 1
ATOM 630 N N . SER A 1 84 ? -25.803 11.886 23.245 1.00 95.88 84 SER A N 1
ATOM 631 C CA . SER A 1 84 ? -27.269 11.976 23.181 1.00 95.88 84 SER A CA 1
ATOM 632 C C . SER A 1 84 ? -27.906 12.501 24.474 1.00 95.88 84 SER A C 1
ATOM 634 O O . SER A 1 84 ? -28.909 13.212 24.423 1.00 95.88 84 SER A O 1
ATOM 636 N N . ARG A 1 85 ? -27.322 12.175 25.636 1.00 92.94 85 ARG A N 1
ATOM 637 C CA . ARG A 1 85 ? -27.781 12.671 26.940 1.00 92.94 85 ARG A CA 1
ATOM 638 C C . ARG A 1 85 ? -27.383 14.124 27.155 1.00 92.94 85 ARG A C 1
ATOM 640 O O . ARG A 1 85 ? -28.208 14.889 27.635 1.00 92.94 85 ARG A O 1
ATOM 647 N N . LEU A 1 86 ? -26.158 14.491 26.776 1.00 95.62 86 LEU A N 1
ATOM 648 C CA . LEU A 1 86 ? -25.652 15.859 26.883 1.00 95.62 86 LEU A CA 1
ATOM 649 C C . LEU A 1 86 ? -26.472 16.838 26.028 1.00 95.62 86 LEU A C 1
ATOM 651 O O . LEU A 1 86 ? -26.734 17.944 26.466 1.00 95.62 86 LEU A O 1
ATOM 655 N N . TRP A 1 87 ? -26.906 16.417 24.836 1.00 89.38 87 TRP A N 1
ATOM 656 C CA . TRP A 1 87 ? -27.714 17.232 23.916 1.00 89.38 87 TRP A CA 1
ATOM 657 C C . TRP A 1 87 ? -29.188 17.386 24.303 1.00 89.38 87 TRP A C 1
ATOM 659 O O . TRP A 1 87 ? -29.882 18.222 23.729 1.00 89.38 87 TRP A O 1
ATOM 669 N N . ARG A 1 88 ? -29.707 16.526 25.186 1.00 79.25 88 ARG A N 1
ATOM 670 C CA . ARG A 1 88 ? -31.122 16.534 25.589 1.00 79.25 88 ARG A CA 1
ATOM 671 C C . ARG A 1 88 ? -31.367 17.333 26.880 1.00 79.25 88 ARG A C 1
ATOM 673 O O . ARG A 1 88 ? -32.523 17.453 27.282 1.00 79.25 88 ARG A O 1
ATOM 680 N N . GLN A 1 89 ? -30.311 17.859 27.502 1.00 57.53 89 GLN A N 1
ATOM 681 C CA . GLN A 1 89 ? -30.373 18.875 28.560 1.00 57.53 89 GLN A CA 1
ATOM 682 C C . GLN A 1 89 ? -30.120 20.261 27.972 1.00 57.53 89 GLN A C 1
ATOM 684 O O . GLN A 1 89 ? -30.708 21.218 28.517 1.00 57.53 89 GLN A O 1
#

Secondary structure (DSSP, 8-state):
-HHHHHHHHHHHHHHHHHHHH-SS-HHHHHHHHHHHHHHTTSS-HHHHHHT--HHHHHHHHHHHHHHHHHHHTTHHHHHHHHHHHHTT-